Protein AF-A0A0B6XWI7-F1 (afdb_monomer)

Organism: NCBI:txid1028688

Secondary structure (DSSP, 8-state):
-PPPPPHHHHHHHHHHHHHTT-----TTTTTGGGTTTSPTTEESGGG-EE---GGGPPBPTTT--BTT---TTEESTTS-EESSS-BTTBSS---S---B-TT-PBPPPGGG-

Radius of gyration: 21.5 Å; Cα contacts (8 Å, |Δi|>4): 135; chains: 1; bounding box: 44×52×43 Å

Mean predicted aligned error: 13.37 Å

Structure (mmCIF, N/CA/C/O backbone):
data_AF-A0A0B6XWI7-F1
#
_entry.id   AF-A0A0B6XWI7-F1
#
loop_
_atom_site.group_PDB
_atom_site.id
_atom_site.type_symbol
_atom_site.label_atom_id
_atom_site.label_alt_id
_atom_site.label_comp_id
_atom_site.label_asym_id
_atom_site.label_entity_id
_atom_site.label_seq_id
_atom_site.pdbx_PDB_ins_code
_atom_site.Cartn_x
_atom_site.Cartn_y
_atom_site.Cartn_z
_atom_site.occupancy
_atom_site.B_iso_or_equiv
_atom_site.auth_seq_id
_atom_site.auth_comp_id
_atom_site.auth_asym_id
_atom_site.auth_atom_id
_atom_site.pdbx_PDB_model_num
ATOM 1 N N . MET A 1 1 ? 23.626 29.002 20.773 1.00 43.81 1 MET A N 1
ATOM 2 C CA . MET A 1 1 ? 23.857 30.066 19.773 1.00 43.81 1 MET A CA 1
ATOM 3 C C . MET A 1 1 ? 23.484 29.498 18.412 1.00 43.81 1 MET A C 1
ATOM 5 O O . MET A 1 1 ? 24.152 28.574 17.972 1.00 43.81 1 MET A O 1
ATOM 9 N N . ALA A 1 2 ? 22.377 29.936 17.807 1.00 54.94 2 ALA A N 1
ATOM 10 C CA . ALA A 1 2 ? 21.988 29.490 16.468 1.00 54.94 2 ALA A CA 1
ATOM 11 C C . ALA A 1 2 ? 22.631 30.426 15.437 1.00 54.94 2 ALA A C 1
ATOM 13 O O . ALA A 1 2 ? 22.444 31.638 15.516 1.00 54.94 2 ALA A O 1
ATOM 14 N N . ALA A 1 3 ? 23.421 29.879 14.515 1.00 67.00 3 ALA A N 1
ATOM 15 C CA . ALA A 1 3 ? 23.993 30.653 13.421 1.00 67.00 3 ALA A CA 1
ATOM 16 C C . ALA A 1 3 ? 22.879 31.021 12.428 1.00 67.00 3 ALA A C 1
ATOM 18 O O . ALA A 1 3 ? 22.209 30.140 11.890 1.00 67.00 3 ALA A O 1
ATOM 19 N N . THR A 1 4 ? 22.658 32.312 12.196 1.00 80.12 4 THR A N 1
ATOM 20 C CA . THR A 1 4 ? 21.747 32.797 11.158 1.00 80.12 4 THR A CA 1
ATOM 21 C C . THR A 1 4 ? 22.493 32.841 9.824 1.00 80.12 4 THR A C 1
ATOM 23 O O . THR A 1 4 ? 23.531 33.484 9.691 1.00 80.12 4 THR A O 1
ATOM 26 N N . ILE A 1 5 ? 21.993 32.116 8.824 1.00 82.19 5 ILE A N 1
ATOM 27 C CA . ILE A 1 5 ? 22.551 32.119 7.465 1.00 82.19 5 ILE A CA 1
ATOM 28 C C . ILE A 1 5 ? 21.942 33.306 6.709 1.00 82.19 5 ILE A C 1
ATOM 30 O O . ILE A 1 5 ? 20.732 33.519 6.773 1.00 82.19 5 ILE A O 1
ATOM 34 N N . SER A 1 6 ? 22.760 34.087 5.994 1.00 91.56 6 SER A N 1
ATOM 35 C CA . SER A 1 6 ? 22.253 35.212 5.198 1.00 91.56 6 SER A CA 1
ATOM 36 C C . SER A 1 6 ? 21.387 34.723 4.026 1.00 91.56 6 SER A C 1
ATOM 38 O O . SER A 1 6 ? 21.660 33.668 3.447 1.00 91.56 6 SER A O 1
ATOM 40 N N . LEU A 1 7 ? 20.374 35.506 3.634 1.00 88.75 7 LEU A N 1
ATOM 41 C CA . LEU A 1 7 ? 19.511 35.209 2.477 1.00 88.75 7 LEU A CA 1
ATOM 42 C C . LEU A 1 7 ? 20.328 34.958 1.201 1.00 88.75 7 LEU A C 1
ATOM 44 O O . LEU A 1 7 ? 20.038 34.029 0.452 1.00 88.75 7 LEU A O 1
ATOM 48 N N . GLN A 1 8 ? 21.396 35.732 0.994 1.00 88.56 8 GLN A N 1
ATOM 49 C CA . GLN A 1 8 ? 22.277 35.587 -0.163 1.00 88.56 8 GLN A CA 1
ATOM 50 C C . GLN A 1 8 ? 23.016 34.242 -0.160 1.00 88.56 8 GLN A C 1
ATOM 52 O O . GLN A 1 8 ? 23.113 33.578 -1.190 1.00 88.56 8 GLN A O 1
ATOM 57 N N . THR A 1 9 ? 23.506 33.817 1.007 1.00 88.69 9 THR A N 1
ATOM 58 C CA . THR A 1 9 ? 24.181 32.524 1.181 1.00 88.69 9 THR A CA 1
ATOM 59 C C . THR A 1 9 ? 23.205 31.362 0.984 1.00 88.69 9 THR A C 1
ATOM 61 O O . THR A 1 9 ? 23.553 30.378 0.338 1.00 88.69 9 THR A O 1
ATOM 64 N N . TYR A 1 10 ? 21.968 31.487 1.475 1.00 89.69 10 TYR A N 1
ATOM 65 C CA . TYR A 1 10 ? 20.920 30.483 1.274 1.00 89.69 10 TYR A CA 1
ATOM 66 C C . TYR A 1 10 ? 20.587 30.280 -0.210 1.00 89.69 10 TYR A C 1
ATOM 68 O O . TYR A 1 10 ? 20.560 29.144 -0.680 1.00 89.69 10 TYR A O 1
ATOM 76 N N . VAL A 1 11 ? 20.390 31.370 -0.961 1.00 90.19 11 VAL A N 1
ATOM 77 C CA . VAL A 1 11 ? 20.103 31.318 -2.406 1.00 90.19 11 VAL A CA 1
ATOM 78 C C . VAL A 1 11 ? 21.248 30.653 -3.174 1.00 90.19 11 VAL A C 1
ATOM 80 O O . VAL A 1 11 ? 20.996 29.806 -4.028 1.00 90.19 11 VAL A O 1
ATOM 83 N N . TYR A 1 12 ? 22.500 30.973 -2.836 1.00 92.44 12 TYR A N 1
ATOM 84 C CA . TYR A 1 12 ? 23.678 30.359 -3.458 1.00 92.44 12 TYR A CA 1
ATOM 85 C C . TYR A 1 12 ? 23.752 28.848 -3.211 1.00 92.44 12 TYR A C 1
ATOM 87 O O . TYR A 1 12 ? 23.974 28.071 -4.139 1.00 92.44 12 TYR A O 1
ATOM 95 N N . ILE A 1 13 ? 23.530 28.429 -1.963 1.00 87.69 13 ILE A N 1
ATOM 96 C CA . ILE A 1 13 ? 23.512 27.015 -1.576 1.00 87.69 13 ILE A CA 1
ATOM 97 C C . ILE A 1 13 ? 22.377 26.278 -2.302 1.00 87.69 13 ILE A C 1
ATOM 99 O O . ILE A 1 13 ? 22.600 25.206 -2.863 1.00 87.69 13 ILE A O 1
ATOM 103 N N . ALA A 1 14 ? 21.174 26.855 -2.345 1.00 85.06 14 ALA A N 1
ATOM 104 C CA . ALA A 1 14 ? 20.033 26.271 -3.046 1.00 85.06 14 ALA A CA 1
ATOM 105 C C . ALA A 1 14 ? 20.297 26.118 -4.556 1.00 85.06 14 ALA A C 1
ATOM 107 O O . ALA A 1 14 ? 20.049 25.049 -5.113 1.00 85.06 14 ALA A O 1
ATOM 108 N N . ALA A 1 15 ? 20.854 27.144 -5.207 1.00 87.81 15 ALA A N 1
ATOM 109 C CA . ALA A 1 15 ? 21.214 27.101 -6.624 1.00 87.81 15 ALA A CA 1
ATOM 110 C C . ALA A 1 15 ? 22.276 26.031 -6.924 1.00 87.81 15 ALA A C 1
ATOM 112 O O . ALA A 1 15 ? 22.164 25.326 -7.925 1.00 87.81 15 ALA A O 1
ATOM 113 N N . TYR A 1 16 ? 23.264 25.862 -6.037 1.00 88.75 16 TYR A N 1
ATOM 114 C CA . TYR A 1 16 ? 24.262 24.799 -6.150 1.00 88.75 16 TYR A CA 1
ATOM 115 C C . TYR A 1 16 ? 23.624 23.402 -6.111 1.00 88.75 16 TYR A C 1
ATOM 117 O O . TYR A 1 16 ? 23.902 22.589 -6.988 1.00 88.75 16 TYR A O 1
ATOM 125 N N . PHE A 1 17 ? 22.728 23.126 -5.154 1.00 84.12 17 PHE A N 1
ATOM 126 C CA . PHE A 1 17 ? 22.036 21.831 -5.077 1.00 84.12 17 PHE A CA 1
ATOM 127 C C . PHE A 1 17 ? 21.164 21.551 -6.311 1.00 84.12 17 PHE A C 1
ATOM 129 O O . PHE A 1 17 ? 21.169 20.427 -6.814 1.00 84.12 17 PHE A O 1
ATOM 136 N N . ILE A 1 18 ? 20.465 22.568 -6.828 1.00 81.94 18 ILE A N 1
ATOM 137 C CA . ILE A 1 18 ? 19.661 22.464 -8.056 1.00 81.94 18 ILE A CA 1
ATOM 138 C C . ILE A 1 18 ? 20.558 22.155 -9.265 1.00 81.94 18 ILE A C 1
ATOM 140 O O . ILE A 1 18 ? 20.268 21.226 -10.016 1.00 81.94 18 ILE A O 1
ATOM 144 N N . ALA A 1 19 ? 21.666 22.884 -9.435 1.00 83.06 19 ALA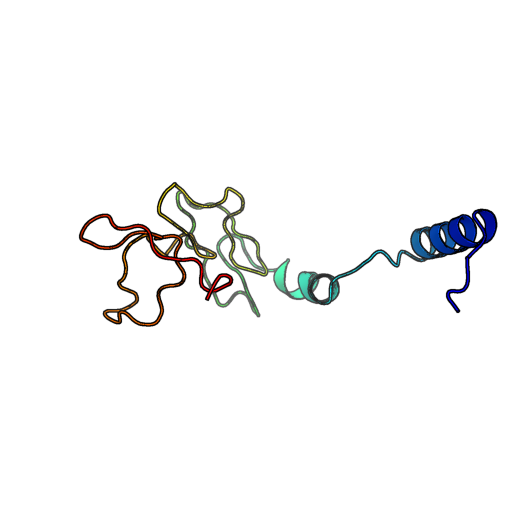 A N 1
ATOM 145 C CA . ALA A 1 19 ? 22.604 22.685 -10.542 1.00 83.06 19 ALA A CA 1
ATOM 146 C C . ALA A 1 19 ? 23.352 21.342 -10.461 1.00 83.06 19 ALA A C 1
ATOM 148 O O . ALA A 1 19 ? 23.641 20.732 -11.487 1.00 83.06 19 ALA A O 1
ATOM 149 N N . ALA A 1 20 ? 23.634 20.861 -9.248 1.00 79.69 20 ALA A N 1
ATOM 150 C CA . ALA A 1 20 ? 24.270 19.569 -9.003 1.00 79.69 20 ALA A CA 1
ATOM 151 C C . ALA A 1 20 ? 23.295 18.376 -9.087 1.00 79.69 20 ALA A C 1
ATOM 153 O O . ALA A 1 20 ? 23.718 17.239 -8.893 1.00 79.69 20 ALA A O 1
ATOM 154 N N . GLY A 1 21 ? 21.994 18.605 -9.325 1.00 72.12 21 GLY A N 1
ATOM 155 C CA . GLY A 1 21 ? 20.976 17.545 -9.351 1.00 72.12 21 GLY A CA 1
ATOM 156 C C . GLY A 1 21 ? 20.765 16.851 -7.999 1.00 72.12 21 GLY A C 1
ATOM 157 O O . GLY A 1 21 ? 20.126 15.803 -7.922 1.00 72.12 21 GLY A O 1
ATOM 158 N N . LEU A 1 22 ? 21.290 17.429 -6.920 1.00 68.00 22 LEU A N 1
ATOM 159 C CA . LEU A 1 22 ? 21.188 16.927 -5.556 1.00 68.00 22 LEU A CA 1
ATOM 160 C C . LEU A 1 22 ? 19.867 17.411 -4.952 1.00 68.00 22 LEU A C 1
ATOM 162 O O . LEU A 1 22 ? 19.824 18.241 -4.043 1.00 68.00 22 LEU A O 1
ATOM 166 N N . THR A 1 23 ? 18.755 16.906 -5.483 1.00 73.00 23 THR A N 1
ATOM 167 C CA . THR A 1 23 ? 17.461 17.024 -4.807 1.00 73.00 23 THR A CA 1
ATOM 168 C C . THR A 1 23 ? 17.500 16.237 -3.496 1.00 73.00 23 THR A C 1
ATOM 170 O O . THR A 1 23 ? 18.343 15.355 -3.327 1.00 73.00 23 THR A O 1
ATOM 173 N N . ARG A 1 24 ? 16.578 16.507 -2.561 1.00 69.25 24 ARG A N 1
ATOM 174 C CA . ARG A 1 24 ? 16.324 15.606 -1.421 1.00 69.25 24 ARG A CA 1
ATOM 175 C C . ARG A 1 24 ? 15.870 14.242 -1.957 1.00 69.25 24 ARG A C 1
ATOM 177 O O . ARG A 1 24 ? 14.678 13.994 -2.082 1.00 69.25 24 ARG A O 1
ATOM 184 N N . GLY A 1 25 ? 16.829 13.401 -2.320 1.00 59.12 25 GLY A N 1
ATOM 185 C CA . GLY A 1 25 ? 16.610 12.026 -2.728 1.00 59.12 25 GLY A CA 1
ATOM 186 C C . GLY A 1 25 ? 16.413 11.172 -1.489 1.00 59.12 25 GLY A C 1
ATOM 187 O O . GLY A 1 25 ? 17.129 11.306 -0.494 1.00 59.12 25 GLY A O 1
ATOM 188 N N . THR A 1 26 ? 15.425 10.298 -1.539 1.00 63.34 26 THR A N 1
ATOM 189 C CA . THR A 1 26 ? 15.314 9.208 -0.578 1.00 63.34 26 THR A CA 1
ATOM 190 C C . THR A 1 26 ? 16.238 8.075 -1.023 1.00 63.34 26 THR A C 1
ATOM 192 O O . THR A 1 26 ? 16.524 7.927 -2.211 1.00 63.34 26 THR A O 1
ATOM 195 N N . LEU A 1 27 ? 16.695 7.223 -0.098 1.00 58.47 27 LEU A N 1
ATOM 196 C CA . LEU A 1 27 ? 17.487 6.027 -0.442 1.00 58.47 27 LEU A CA 1
ATOM 197 C C . LEU A 1 27 ? 16.780 5.142 -1.501 1.00 58.47 27 LEU A C 1
ATOM 199 O O . LEU A 1 27 ? 17.430 4.390 -2.222 1.00 58.47 27 LEU A O 1
ATOM 203 N N . ALA A 1 28 ? 15.449 5.263 -1.610 1.00 60.72 28 ALA A N 1
ATOM 204 C CA . ALA A 1 28 ? 14.607 4.573 -2.579 1.00 60.72 28 ALA A CA 1
ATOM 205 C C . ALA A 1 28 ? 14.819 5.035 -4.038 1.00 60.72 28 ALA A C 1
ATOM 207 O O . ALA A 1 28 ? 14.653 4.232 -4.956 1.00 60.72 28 ALA A O 1
ATOM 208 N N . ASP A 1 29 ? 15.241 6.280 -4.277 1.00 69.44 29 ASP A N 1
ATOM 209 C CA . ASP A 1 29 ? 15.406 6.816 -5.637 1.00 69.44 29 ASP A CA 1
ATOM 210 C C . ASP A 1 29 ? 16.601 6.182 -6.367 1.00 69.44 29 ASP A C 1
ATOM 212 O O . ASP A 1 29 ? 16.545 5.945 -7.572 1.00 69.44 29 ASP A O 1
ATOM 216 N N . GLY A 1 30 ? 17.651 5.802 -5.629 1.00 72.69 30 GLY A N 1
ATOM 217 C CA . GLY A 1 30 ? 18.814 5.102 -6.186 1.00 72.69 30 GLY A CA 1
ATOM 218 C C . GLY A 1 30 ? 18.552 3.639 -6.569 1.00 72.69 30 GLY A C 1
ATOM 219 O O . GLY A 1 30 ? 19.273 3.087 -7.397 1.00 72.69 30 GLY A O 1
ATOM 220 N N . ILE A 1 31 ? 17.525 3.000 -5.996 1.00 76.56 31 ILE A N 1
ATOM 221 C CA . ILE A 1 31 ? 17.205 1.579 -6.235 1.00 76.56 31 ILE A CA 1
ATOM 222 C C . ILE A 1 31 ? 16.041 1.364 -7.211 1.00 76.56 31 ILE A C 1
ATOM 224 O O . ILE A 1 31 ? 15.912 0.262 -7.743 1.00 76.56 31 ILE A O 1
ATOM 228 N N . ARG A 1 32 ? 15.234 2.396 -7.510 1.00 78.38 32 ARG A N 1
ATOM 229 C CA . ARG A 1 32 ? 14.142 2.347 -8.510 1.00 78.38 32 ARG A CA 1
ATOM 230 C C . ARG A 1 32 ? 14.519 1.710 -9.859 1.00 78.38 32 ARG A C 1
ATOM 232 O O . ARG A 1 32 ? 13.743 0.868 -10.318 1.00 78.38 32 ARG A O 1
ATOM 239 N N . PRO A 1 33 ? 15.702 1.977 -10.454 1.00 82.38 33 PRO A N 1
ATOM 240 C CA . PRO A 1 33 ? 16.081 1.394 -11.746 1.00 82.38 33 PRO A CA 1
ATOM 241 C C . PRO A 1 33 ? 16.110 -0.143 -11.769 1.00 82.38 33 PRO A C 1
ATOM 243 O O . PRO A 1 33 ? 16.006 -0.752 -12.834 1.00 82.38 33 PRO A O 1
ATOM 246 N N . LEU A 1 34 ? 16.248 -0.792 -10.605 1.00 81.62 34 LEU A N 1
ATOM 247 C CA . LEU A 1 34 ? 16.213 -2.253 -10.479 1.00 81.62 34 LEU A CA 1
ATOM 248 C C . LEU A 1 34 ? 14.805 -2.831 -10.675 1.00 81.62 34 LEU A C 1
ATOM 250 O O . LEU A 1 34 ? 14.669 -4.006 -11.013 1.00 81.62 34 LEU A O 1
ATOM 254 N N . PHE A 1 35 ? 13.776 -2.015 -10.454 1.00 84.25 35 PHE A N 1
ATOM 255 C CA . PHE A 1 35 ? 12.372 -2.408 -10.494 1.00 84.25 35 PHE A CA 1
ATOM 256 C C . PHE A 1 35 ? 11.676 -1.954 -11.784 1.00 84.25 35 PHE A C 1
ATOM 258 O O . PHE A 1 35 ? 10.739 -2.610 -12.229 1.00 84.25 35 PHE A O 1
ATOM 265 N N . ASP A 1 36 ? 12.163 -0.896 -12.443 1.00 83.00 36 ASP A N 1
ATOM 266 C CA . ASP A 1 36 ? 11.561 -0.353 -13.675 1.00 83.00 36 ASP A CA 1
ATOM 267 C C . ASP A 1 36 ? 11.520 -1.356 -14.838 1.00 83.00 36 ASP A C 1
ATOM 269 O O . ASP A 1 36 ? 10.651 -1.276 -15.705 1.00 83.00 36 ASP A O 1
ATOM 273 N N . LYS A 1 37 ? 12.420 -2.348 -14.833 1.00 86.69 37 LYS A N 1
ATOM 274 C CA . LYS A 1 37 ? 12.455 -3.424 -15.835 1.00 86.69 37 LYS A CA 1
ATOM 275 C C . LYS A 1 37 ? 11.397 -4.507 -15.626 1.00 86.69 37 LYS A C 1
ATOM 277 O O . LYS A 1 37 ? 11.326 -5.426 -16.441 1.00 86.69 37 LYS A O 1
ATOM 282 N N . CYS A 1 38 ? 10.613 -4.455 -14.549 1.00 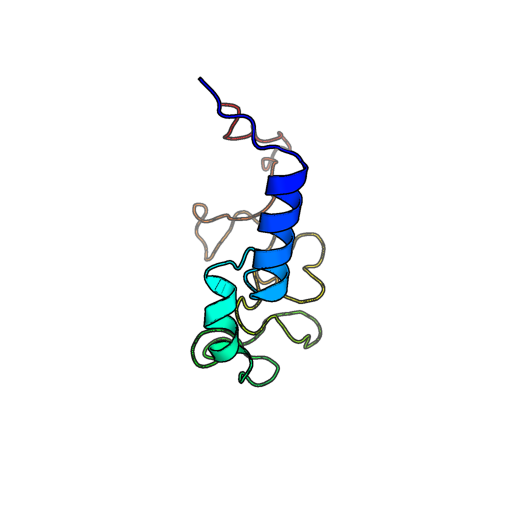89.38 38 CYS A N 1
ATOM 283 C CA . CYS A 1 38 ? 9.602 -5.477 -14.329 1.00 89.38 38 CYS A CA 1
ATOM 284 C C . CYS A 1 38 ? 8.507 -5.429 -15.394 1.00 89.38 38 CYS A C 1
ATOM 286 O O . CYS A 1 38 ? 8.041 -4.337 -15.731 1.00 89.38 38 CYS A O 1
ATOM 288 N N . PRO A 1 39 ? 8.079 -6.593 -15.918 1.00 89.88 39 PRO A N 1
ATOM 289 C CA . PRO A 1 39 ? 6.934 -6.650 -16.812 1.00 89.88 39 PRO A CA 1
ATOM 290 C C . PRO A 1 39 ? 5.682 -6.146 -16.092 1.00 89.88 39 PRO A C 1
ATOM 292 O O . PRO A 1 39 ? 5.592 -6.175 -14.860 1.00 89.88 39 PRO A O 1
ATOM 295 N N . ASP A 1 40 ? 4.716 -5.659 -16.864 1.00 87.38 40 ASP A N 1
ATOM 296 C CA . ASP A 1 40 ? 3.446 -5.221 -16.297 1.00 87.38 40 ASP A CA 1
ATOM 297 C C . ASP A 1 40 ? 2.748 -6.388 -15.595 1.00 87.38 40 ASP A C 1
ATOM 299 O O . ASP A 1 40 ? 2.809 -7.539 -16.031 1.00 87.38 40 ASP A O 1
ATOM 303 N N . GLY A 1 41 ? 2.156 -6.089 -14.440 1.00 87.94 41 GLY A N 1
ATOM 304 C CA . GLY A 1 41 ? 1.604 -7.104 -13.548 1.00 87.94 41 GLY A CA 1
ATOM 305 C C . GLY A 1 41 ? 2.606 -7.706 -12.558 1.00 87.94 41 GLY A C 1
ATOM 306 O O . GLY A 1 41 ? 2.194 -8.550 -11.767 1.00 87.94 41 GLY A O 1
ATOM 307 N N . TYR A 1 42 ? 3.875 -7.272 -12.531 1.00 89.69 42 TYR A N 1
ATOM 308 C CA . TYR A 1 42 ? 4.877 -7.747 -11.567 1.00 89.69 42 TYR A CA 1
ATOM 309 C C . TYR A 1 42 ? 5.645 -6.614 -10.875 1.00 89.69 42 TYR A C 1
ATOM 311 O O . TYR A 1 42 ? 5.826 -5.530 -11.429 1.00 89.69 42 TYR A O 1
ATOM 319 N N . PHE A 1 43 ? 6.131 -6.883 -9.660 1.00 91.19 43 PHE A N 1
ATOM 320 C CA . PHE A 1 43 ? 6.863 -5.924 -8.834 1.00 91.19 43 PHE A CA 1
ATOM 321 C C . PHE A 1 43 ? 7.897 -6.584 -7.901 1.00 91.19 43 PHE A C 1
ATOM 323 O O . PHE A 1 43 ? 7.944 -7.808 -7.720 1.00 91.19 43 PHE A O 1
ATOM 330 N N . GLY A 1 44 ? 8.727 -5.744 -7.280 1.00 89.12 44 GLY A N 1
ATOM 331 C CA . GLY A 1 44 ? 9.728 -6.117 -6.285 1.00 89.12 44 GLY A CA 1
ATOM 332 C C . GLY A 1 44 ? 11.010 -6.691 -6.887 1.00 89.12 44 GLY A C 1
ATOM 333 O O . GLY A 1 44 ? 11.225 -6.688 -8.099 1.00 89.12 44 GLY A O 1
ATOM 334 N N . PHE A 1 45 ? 11.919 -7.158 -6.027 1.00 87.25 45 PHE A N 1
ATOM 335 C CA . PHE A 1 45 ? 13.253 -7.569 -6.471 1.00 87.25 45 PHE A CA 1
ATOM 336 C C . PHE A 1 45 ? 13.151 -8.754 -7.436 1.00 87.25 45 PHE A C 1
ATOM 338 O O . PHE A 1 45 ? 12.552 -9.778 -7.102 1.00 87.25 45 PHE A O 1
ATOM 345 N N . ARG A 1 46 ? 13.733 -8.602 -8.634 1.00 88.31 46 ARG A N 1
ATOM 346 C CA . ARG A 1 46 ? 13.617 -9.569 -9.740 1.00 88.31 46 ARG A CA 1
ATOM 347 C C . ARG A 1 46 ? 12.169 -9.900 -10.127 1.00 88.31 46 ARG A C 1
ATOM 349 O O . ARG A 1 46 ? 11.920 -10.987 -10.637 1.00 88.31 46 ARG A O 1
ATOM 356 N N . CYS A 1 47 ? 11.225 -8.990 -9.882 1.00 90.75 47 CYS A N 1
ATOM 357 C CA . CYS A 1 47 ? 9.829 -9.128 -10.305 1.00 90.75 47 CYS A CA 1
ATOM 358 C C . CYS A 1 47 ? 9.151 -10.384 -9.739 1.00 90.75 47 CYS A C 1
ATOM 360 O O . CYS A 1 47 ? 8.324 -11.015 -10.390 1.00 90.75 47 CYS A O 1
ATOM 362 N N . LYS A 1 48 ? 9.547 -10.781 -8.523 1.00 91.81 48 LYS A N 1
ATOM 363 C CA . LYS A 1 48 ? 9.098 -12.024 -7.884 1.00 91.81 48 LYS A CA 1
ATOM 364 C C . LYS A 1 48 ? 7.615 -12.000 -7.498 1.00 91.81 48 LYS A C 1
ATOM 366 O O . LYS A 1 48 ? 7.027 -13.060 -7.298 1.00 91.81 48 LYS A O 1
ATOM 371 N N . PHE A 1 49 ? 7.023 -10.819 -7.347 1.00 89.12 49 PHE A N 1
ATOM 372 C CA . PHE A 1 49 ? 5.654 -10.660 -6.869 1.00 89.12 49 PHE A CA 1
ATOM 373 C C . PHE A 1 49 ? 4.735 -10.204 -7.999 1.00 89.12 49 PHE A C 1
ATOM 375 O O . PHE A 1 49 ? 5.142 -9.391 -8.824 1.00 89.12 49 PHE A O 1
ATOM 382 N N . SER A 1 50 ? 3.500 -10.706 -8.026 1.00 89.31 50 SER A N 1
ATOM 383 C CA . SER A 1 50 ? 2.471 -10.277 -8.974 1.00 89.31 50 SER A CA 1
ATOM 384 C C . SER A 1 50 ? 1.587 -9.181 -8.377 1.00 89.31 50 SER A C 1
ATOM 386 O O . SER A 1 50 ? 1.230 -9.231 -7.198 1.00 89.31 50 SER A O 1
ATOM 388 N N . CYS A 1 51 ? 1.215 -8.194 -9.189 1.00 89.12 51 CYS A N 1
ATOM 389 C CA . CYS A 1 51 ? 0.240 -7.174 -8.823 1.00 89.12 51 CYS A CA 1
ATOM 390 C C . CYS A 1 51 ? -1.118 -7.837 -8.531 1.00 89.12 51 CYS A C 1
ATOM 392 O O . CYS A 1 51 ? -1.569 -8.698 -9.281 1.00 89.12 51 CYS A O 1
ATOM 394 N N . GLN A 1 52 ? -1.778 -7.417 -7.451 1.00 87.06 52 GLN A N 1
ATOM 395 C CA . GLN A 1 52 ? -3.093 -7.935 -7.030 1.00 87.06 52 GLN A CA 1
ATOM 396 C C . GLN A 1 52 ? -4.206 -6.881 -7.155 1.00 87.06 52 GLN A C 1
ATOM 398 O O . GLN A 1 52 ? -5.296 -7.040 -6.612 1.00 87.06 52 GLN A O 1
ATOM 403 N N . CYS A 1 53 ? -3.932 -5.784 -7.862 1.00 86.69 53 CYS A N 1
ATOM 404 C CA . CYS A 1 53 ? -4.878 -4.690 -8.026 1.00 86.69 53 CYS A CA 1
ATOM 405 C C . CYS A 1 53 ? -6.126 -5.144 -8.793 1.00 86.69 53 CYS A C 1
ATOM 407 O O . CYS A 1 53 ? -6.036 -5.882 -9.774 1.00 86.69 53 CYS A O 1
ATOM 409 N N . GLN A 1 54 ? -7.301 -4.669 -8.371 1.00 79.00 54 GLN A N 1
ATOM 410 C CA . GLN A 1 54 ? -8.546 -4.927 -9.099 1.00 79.00 54 GLN A CA 1
ATOM 411 C C . GLN A 1 54 ? -8.489 -4.343 -10.520 1.00 79.00 54 GLN A C 1
ATOM 413 O O . GLN A 1 54 ? -7.921 -3.272 -10.736 1.00 79.00 54 GLN A O 1
ATOM 418 N N . ASN A 1 55 ? -9.141 -5.026 -11.467 1.00 70.56 55 ASN A N 1
ATOM 419 C CA . ASN A 1 55 ? -9.230 -4.652 -12.886 1.00 70.56 55 ASN A CA 1
ATOM 420 C C . ASN A 1 55 ? -7.880 -4.626 -13.626 1.00 70.56 55 ASN A C 1
ATOM 422 O O . ASN A 1 55 ? -7.657 -3.731 -14.437 1.00 70.56 55 ASN A O 1
ATOM 426 N N . GLU A 1 56 ? -6.982 -5.574 -13.326 1.00 65.12 56 GLU A N 1
ATOM 427 C CA . GLU A 1 56 ? -5.709 -5.776 -14.052 1.00 65.12 56 GLU A CA 1
ATOM 428 C C . GLU A 1 56 ? -4.816 -4.524 -14.108 1.00 65.12 56 GLU A C 1
ATOM 430 O O . GLU A 1 56 ? -4.032 -4.318 -15.032 1.00 65.12 56 GLU A O 1
ATOM 435 N N . GLN A 1 57 ? -4.933 -3.656 -13.102 1.00 68.62 57 GLN A N 1
ATOM 436 C CA . GLN A 1 57 ? -4.186 -2.408 -13.081 1.00 68.62 57 GLN A CA 1
ATOM 437 C C . GLN A 1 57 ? -2.700 -2.655 -12.828 1.00 68.62 57 GLN A C 1
ATOM 439 O O . GLN A 1 57 ? -2.312 -3.420 -11.940 1.00 68.62 57 GLN A O 1
ATOM 444 N N . THR A 1 58 ? -1.864 -1.929 -13.567 1.00 82.44 58 THR A N 1
ATOM 445 C CA . THR A 1 58 ? -0.432 -1.834 -13.300 1.00 82.44 58 THR A CA 1
ATOM 446 C C . THR A 1 58 ? -0.224 -1.302 -11.880 1.00 82.44 58 THR A C 1
ATOM 448 O O . THR A 1 58 ? -0.835 -0.307 -11.483 1.00 82.44 58 THR A O 1
ATOM 451 N N . CYS A 1 59 ? 0.622 -1.975 -11.104 1.00 89.75 59 CYS A N 1
ATOM 452 C CA . CYS A 1 59 ? 1.037 -1.519 -9.784 1.00 89.75 59 CYS A CA 1
ATOM 453 C C . CYS A 1 59 ? 2.432 -0.887 -9.850 1.00 89.75 59 CYS A C 1
ATOM 455 O O . CYS A 1 59 ? 3.178 -1.080 -10.812 1.00 89.75 59 CYS A O 1
ATOM 457 N N . ASP A 1 60 ? 2.785 -0.108 -8.833 1.00 91.19 60 ASP A N 1
ATOM 458 C CA . ASP A 1 60 ? 4.127 0.440 -8.685 1.00 91.19 60 ASP A CA 1
ATOM 459 C C . ASP A 1 60 ? 5.156 -0.702 -8.638 1.00 91.19 60 ASP A C 1
ATOM 461 O O . ASP A 1 60 ? 5.082 -1.590 -7.787 1.00 91.19 60 ASP A O 1
ATOM 465 N N . LYS A 1 61 ? 6.122 -0.695 -9.563 1.00 90.81 61 LYS A N 1
ATOM 466 C CA . LYS A 1 61 ? 7.037 -1.829 -9.774 1.00 90.81 61 LYS A CA 1
ATOM 467 C C . LYS A 1 61 ? 7.980 -2.072 -8.587 1.00 90.81 61 LYS A C 1
ATOM 469 O O . LYS A 1 61 ? 8.520 -3.169 -8.451 1.00 90.81 61 LYS A O 1
ATOM 474 N N . MET A 1 62 ? 8.171 -1.087 -7.709 1.00 89.38 62 MET A N 1
ATOM 475 C CA . MET A 1 62 ? 9.021 -1.207 -6.522 1.00 89.38 62 MET A CA 1
ATOM 476 C C . MET A 1 62 ? 8.230 -1.696 -5.305 1.00 89.38 62 MET A C 1
ATOM 478 O O . MET A 1 62 ? 8.641 -2.638 -4.630 1.00 89.38 62 MET A O 1
ATOM 482 N N . THR A 1 63 ? 7.100 -1.056 -5.021 1.00 87.75 63 THR A N 1
ATOM 483 C CA . THR A 1 63 ? 6.326 -1.255 -3.788 1.00 87.75 63 THR A CA 1
ATOM 484 C C . THR A 1 63 ? 5.178 -2.247 -3.946 1.00 87.75 63 THR A C 1
ATOM 486 O O . THR A 1 63 ? 4.704 -2.788 -2.951 1.00 87.75 63 THR A O 1
ATOM 489 N N . GLY A 1 64 ? 4.722 -2.487 -5.176 1.00 89.94 64 GLY A N 1
ATOM 490 C CA . GLY A 1 64 ? 3.521 -3.263 -5.476 1.00 89.94 64 GLY A CA 1
ATOM 491 C C . GLY A 1 64 ? 2.221 -2.507 -5.235 1.00 89.94 64 GLY A C 1
ATOM 492 O O . GLY A 1 64 ? 1.162 -3.125 -5.283 1.00 89.94 64 GLY A O 1
ATOM 493 N N . SER A 1 65 ? 2.298 -1.201 -4.953 1.00 90.06 65 SER A N 1
ATOM 494 C CA . SER A 1 65 ? 1.148 -0.360 -4.613 1.00 90.06 65 SER A CA 1
ATOM 495 C C . SER A 1 65 ? 0.271 -0.086 -5.832 1.00 90.06 65 SER A C 1
ATOM 497 O O . SER A 1 65 ? 0.778 0.299 -6.886 1.00 90.06 65 SER A O 1
ATOM 499 N N . CYS A 1 66 ? -1.045 -0.235 -5.702 1.00 90.00 66 CYS A N 1
ATOM 500 C CA . CYS A 1 66 ? -1.973 0.098 -6.780 1.00 90.00 66 CYS A CA 1
ATOM 501 C C . CYS A 1 66 ? -1.944 1.598 -7.089 1.00 90.00 66 CYS A C 1
ATOM 503 O O . CYS A 1 66 ? -2.148 2.430 -6.205 1.00 90.00 66 CYS A O 1
ATOM 505 N N . LEU A 1 67 ? -1.740 1.949 -8.362 1.00 85.62 67 LEU A N 1
ATOM 506 C CA . LEU A 1 67 ? -1.573 3.342 -8.798 1.00 85.62 67 LEU A CA 1
ATOM 507 C C . LEU A 1 67 ? -2.821 4.206 -8.569 1.00 85.62 67 LEU A C 1
ATOM 509 O O . LEU A 1 67 ? -2.714 5.419 -8.415 1.00 85.62 67 LEU A O 1
ATOM 513 N N . ARG A 1 68 ? -4.009 3.590 -8.540 1.00 85.50 68 ARG A N 1
ATOM 514 C CA . ARG A 1 68 ? -5.280 4.271 -8.249 1.00 85.50 68 ARG A CA 1
ATOM 515 C C . ARG A 1 68 ? -5.710 4.183 -6.787 1.00 85.50 68 ARG A C 1
ATOM 517 O O . ARG A 1 68 ? -6.807 4.620 -6.455 1.00 85.50 68 ARG A O 1
ATOM 524 N N . GLY A 1 69 ? -4.851 3.649 -5.921 1.00 84.31 69 GLY A N 1
ATOM 525 C CA . GLY A 1 69 ? -5.202 3.360 -4.538 1.00 84.31 69 GLY A CA 1
ATOM 52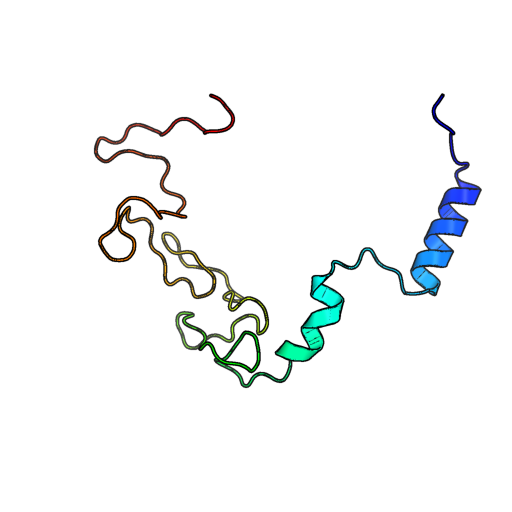6 C C . GLY A 1 69 ? -6.225 2.230 -4.422 1.00 84.31 69 GLY A C 1
ATOM 527 O O . GLY A 1 69 ? -6.529 1.529 -5.390 1.00 84.31 69 GLY A O 1
ATOM 528 N N . CYS A 1 70 ? -6.732 2.037 -3.209 1.00 84.38 70 CYS A N 1
ATOM 529 C CA . CYS A 1 70 ? -7.665 0.964 -2.889 1.00 84.38 70 CYS A CA 1
ATOM 530 C C . CYS A 1 70 ? -9.097 1.471 -2.774 1.00 84.38 70 CYS A C 1
ATOM 532 O O . CYS A 1 70 ? -9.336 2.615 -2.394 1.00 84.38 70 CYS A O 1
ATOM 534 N N . LYS A 1 71 ? -10.054 0.588 -3.078 1.00 83.50 71 LYS A N 1
ATOM 535 C CA . LYS A 1 71 ? -11.469 0.824 -2.785 1.00 83.50 71 LYS A CA 1
ATOM 536 C C . LYS A 1 71 ? -11.674 0.951 -1.274 1.00 83.50 71 LYS A C 1
ATOM 538 O O . LYS A 1 71 ? -10.971 0.304 -0.499 1.00 83.50 71 LYS A O 1
ATOM 543 N N . ASP A 1 72 ? -12.687 1.713 -0.874 1.00 82.12 72 ASP A N 1
ATOM 544 C CA . ASP A 1 72 ? -13.114 1.833 0.518 1.00 82.12 72 ASP A CA 1
ATOM 545 C C . ASP A 1 72 ? -13.204 0.467 1.206 1.00 82.12 72 ASP A C 1
ATOM 547 O O . ASP A 1 72 ? -13.850 -0.467 0.722 1.00 82.12 72 ASP A O 1
ATOM 551 N N . GLY A 1 73 ? -12.530 0.354 2.349 1.00 76.06 73 GLY A N 1
ATOM 552 C CA . GLY A 1 73 ? -12.469 -0.884 3.122 1.00 76.06 73 GLY A CA 1
ATOM 553 C C . GLY A 1 73 ? -11.317 -1.826 2.770 1.00 76.06 73 GLY A C 1
ATOM 554 O O . GLY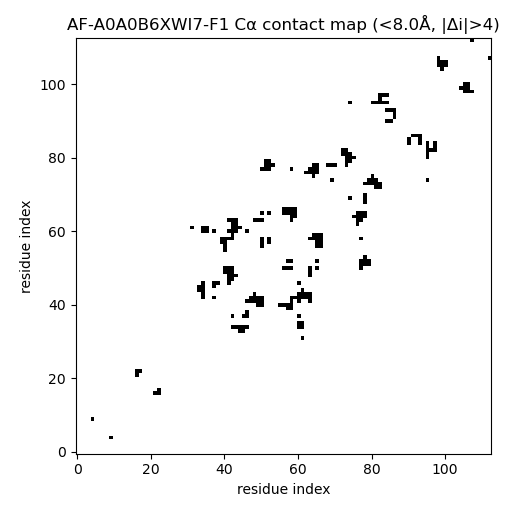 A 1 73 ? -11.148 -2.812 3.488 1.00 76.06 73 GLY A O 1
ATOM 555 N N . PHE A 1 74 ? -10.525 -1.523 1.737 1.00 79.69 74 PHE A N 1
ATOM 556 C CA . PHE A 1 74 ? -9.347 -2.290 1.331 1.00 79.69 74 PHE A CA 1
ATOM 557 C C . PHE A 1 74 ? -8.052 -1.482 1.500 1.00 79.69 74 PHE A C 1
ATOM 559 O O . PHE A 1 74 ? -8.051 -0.260 1.371 1.00 79.69 74 PHE A O 1
ATOM 566 N N . TRP A 1 75 ? -6.933 -2.158 1.763 1.00 78.75 75 TRP A N 1
ATOM 567 C CA . TRP A 1 75 ? -5.592 -1.558 1.806 1.00 78.75 75 TRP A CA 1
ATOM 568 C C . TRP A 1 75 ? -4.492 -2.600 1.558 1.00 78.75 75 TRP A C 1
ATOM 570 O O . TRP A 1 75 ? -4.749 -3.767 1.251 1.00 78.75 75 TRP A O 1
ATOM 580 N N . GLY A 1 76 ? -3.243 -2.164 1.727 1.00 81.56 76 GLY A N 1
ATOM 581 C CA . GLY A 1 76 ? -2.043 -2.922 1.398 1.00 81.56 76 GLY A CA 1
ATOM 582 C C . GLY A 1 76 ? -1.589 -2.619 -0.030 1.00 81.56 76 GLY A C 1
ATOM 583 O O . GLY A 1 76 ? -2.328 -1.977 -0.776 1.00 81.56 76 GLY A O 1
ATOM 584 N N . PRO A 1 77 ? -0.385 -3.065 -0.426 1.00 83.44 77 PRO A N 1
ATOM 585 C CA . PRO A 1 77 ? 0.160 -2.754 -1.745 1.00 83.44 77 PRO A CA 1
ATOM 586 C C . PRO A 1 77 ? -0.789 -3.160 -2.884 1.00 83.44 77 PRO A C 1
ATOM 588 O O . PRO A 1 77 ? -1.136 -2.351 -3.735 1.00 83.44 77 PRO A O 1
ATOM 591 N N . GLY A 1 78 ? -1.316 -4.381 -2.837 1.00 84.94 78 GLY A N 1
ATOM 592 C CA . GLY A 1 78 ? -2.236 -4.900 -3.844 1.00 84.94 78 GLY A CA 1
ATOM 593 C C . GLY A 1 78 ? -3.712 -4.767 -3.481 1.00 84.94 78 GLY A C 1
ATOM 594 O O . GLY A 1 78 ? -4.518 -5.489 -4.054 1.00 84.94 78 GLY A O 1
ATOM 595 N N . CYS A 1 79 ? -4.080 -3.937 -2.498 1.00 84.94 79 CYS A N 1
ATOM 596 C CA . CYS A 1 79 ? -5.449 -3.870 -1.968 1.00 84.94 79 CYS A CA 1
ATOM 597 C C . CYS A 1 79 ? -6.006 -5.231 -1.510 1.00 84.94 79 CYS A C 1
ATOM 599 O O . CYS A 1 79 ? -7.209 -5.474 -1.561 1.00 84.94 79 CYS A O 1
ATOM 601 N N . GLN A 1 80 ? -5.123 -6.133 -1.074 1.00 81.12 80 GLN A N 1
ATOM 602 C CA . GLN A 1 80 ? -5.464 -7.502 -0.692 1.00 81.12 80 GLN A CA 1
ATOM 603 C C . GLN A 1 80 ? -5.954 -7.623 0.756 1.00 81.12 80 GLN A C 1
ATOM 605 O O . GLN A 1 80 ? -6.435 -8.677 1.172 1.00 81.12 80 GLN A O 1
ATOM 610 N N . LEU A 1 81 ? -5.783 -6.568 1.552 1.00 77.00 81 LEU A N 1
ATOM 611 C CA . LEU A 1 81 ? -6.172 -6.533 2.956 1.00 77.00 81 LEU A CA 1
ATOM 612 C C . LEU A 1 81 ? -7.516 -5.813 3.083 1.00 77.00 81 LEU A C 1
ATOM 614 O O . LEU A 1 81 ? -7.752 -4.834 2.384 1.00 77.00 81 LEU 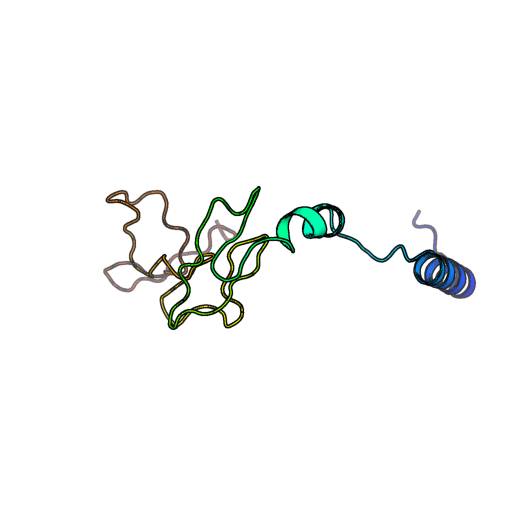A O 1
ATOM 618 N N . THR A 1 82 ? -8.393 -6.297 3.965 1.00 77.00 82 THR A N 1
ATOM 619 C CA . THR A 1 82 ? -9.734 -5.730 4.215 1.00 77.00 82 THR A CA 1
ATOM 620 C C . THR A 1 82 ? -9.891 -5.307 5.661 1.00 77.00 82 THR A C 1
ATOM 622 O O . THR A 1 82 ? -9.212 -5.884 6.513 1.00 77.00 82 THR A O 1
ATOM 625 N N . ASN A 1 83 ? -10.834 -4.382 5.931 1.00 70.19 83 ASN A N 1
ATOM 626 C CA . ASN A 1 83 ? -11.261 -3.839 7.247 1.00 70.19 83 ASN A CA 1
ATOM 627 C C . ASN A 1 83 ? -11.874 -4.903 8.168 1.00 70.19 83 ASN A C 1
ATOM 629 O O . ASN A 1 83 ? -12.828 -4.648 8.882 1.00 70.19 83 ASN A O 1
ATOM 633 N N . ASN A 1 84 ? -11.317 -6.109 8.170 1.00 68.94 84 ASN A N 1
ATOM 634 C CA . ASN A 1 84 ? -11.673 -7.230 9.011 1.00 68.94 84 ASN A CA 1
ATOM 635 C C . ASN A 1 84 ? -10.470 -7.568 9.897 1.00 68.94 84 ASN A C 1
ATOM 637 O O . ASN A 1 84 ? -9.349 -7.722 9.416 1.00 68.94 84 ASN A O 1
ATOM 641 N N . CYS A 1 85 ? -10.702 -7.726 11.202 1.00 66.12 85 CYS A N 1
ATOM 642 C CA . CYS A 1 85 ? -9.676 -8.047 12.208 1.00 66.12 85 CYS A CA 1
ATOM 643 C C . CYS A 1 85 ? -9.196 -9.517 12.138 1.00 66.12 85 CYS A C 1
ATOM 645 O O . CYS A 1 85 ? -9.070 -10.217 13.144 1.00 66.12 85 CYS A O 1
ATOM 647 N N . PHE A 1 86 ? -8.960 -10.019 10.927 1.00 60.12 86 PHE A N 1
ATOM 648 C CA . PHE A 1 86 ? -8.543 -11.386 10.664 1.00 60.12 86 PHE A CA 1
ATOM 649 C C . PHE A 1 86 ? -7.496 -11.382 9.553 1.00 60.12 86 PHE A C 1
ATOM 651 O O . PHE A 1 86 ? -7.829 -11.263 8.378 1.00 60.12 86 PHE A O 1
ATOM 658 N N . TYR A 1 87 ? -6.223 -11.538 9.922 1.00 55.91 87 TYR A N 1
ATOM 659 C CA . TYR A 1 87 ? -5.157 -11.799 8.959 1.00 55.91 87 TYR A CA 1
ATOM 660 C C . TYR A 1 87 ? -4.729 -13.258 9.088 1.00 55.91 87 TYR A C 1
ATOM 662 O O . TYR A 1 87 ? -4.209 -13.655 10.128 1.00 55.91 87 TYR A O 1
ATOM 670 N N . ASN A 1 88 ? -4.972 -14.072 8.056 1.00 59.59 88 ASN A N 1
ATOM 671 C CA . ASN A 1 88 ? -4.557 -15.481 8.019 1.00 59.59 88 ASN A CA 1
ATOM 672 C C . ASN A 1 88 ? -5.028 -16.306 9.248 1.00 59.59 88 ASN A C 1
ATOM 674 O O . ASN A 1 88 ? -4.270 -17.083 9.824 1.00 59.59 88 ASN A O 1
ATOM 678 N N . GLY A 1 89 ? -6.255 -16.056 9.730 1.00 64.81 89 GLY A N 1
ATOM 679 C CA . GLY A 1 89 ? -6.809 -16.688 10.940 1.00 64.81 89 GLY A CA 1
ATOM 680 C C . GLY A 1 89 ? -6.252 -16.163 12.275 1.00 64.81 89 GLY A C 1
ATOM 681 O O . GLY A 1 89 ? -6.678 -16.613 13.338 1.00 64.81 89 GLY A O 1
ATOM 682 N N . GLN A 1 90 ? -5.337 -15.190 12.252 1.00 62.16 90 GLN A N 1
ATOM 683 C CA . GLN A 1 90 ? -4.697 -14.611 13.432 1.00 62.16 90 GLN A CA 1
ATOM 684 C C . GLN A 1 90 ? -5.170 -13.168 13.673 1.00 62.16 90 GLN A C 1
ATOM 686 O O . GLN A 1 90 ? -5.242 -12.346 12.760 1.00 62.16 90 GLN A O 1
ATOM 691 N N . LYS A 1 91 ? -5.467 -12.838 14.937 1.00 61.72 91 LYS A N 1
ATOM 692 C CA . LYS A 1 91 ? -5.995 -11.522 15.357 1.00 61.72 91 LYS A CA 1
ATOM 693 C C . LYS A 1 91 ? -4.918 -10.462 15.644 1.00 61.72 91 LYS A C 1
ATOM 695 O O . LYS A 1 91 ? -5.252 -9.338 15.988 1.00 61.72 91 LYS A O 1
ATOM 700 N N . ARG A 1 92 ? -3.628 -10.818 15.575 1.00 59.22 92 ARG A N 1
ATOM 701 C CA . ARG A 1 92 ? -2.525 -9.982 16.101 1.00 59.22 92 ARG A CA 1
ATOM 702 C C . ARG A 1 92 ? -1.806 -9.115 15.064 1.00 59.22 92 ARG A C 1
ATOM 704 O O . ARG A 1 92 ? -1.098 -8.202 15.458 1.00 59.22 92 ARG A O 1
ATOM 711 N N . ASN A 1 93 ? -2.017 -9.358 13.770 1.00 62.81 93 ASN A N 1
ATOM 712 C CA . ASN A 1 93 ? -1.292 -8.674 12.688 1.00 62.81 93 ASN A CA 1
ATOM 713 C C . ASN A 1 93 ? -2.211 -7.774 11.850 1.00 62.81 93 ASN A C 1
ATOM 715 O O . ASN A 1 93 ? -2.028 -7.623 10.643 1.00 62.81 93 ASN A O 1
ATOM 719 N N . TYR A 1 94 ? -3.240 -7.210 12.482 1.00 65.06 94 TYR A N 1
ATOM 720 C CA . TYR A 1 94 ? -4.140 -6.277 11.823 1.00 65.06 94 TYR A CA 1
ATOM 721 C C . TYR A 1 94 ? -3.427 -4.941 11.574 1.00 65.06 94 TYR A C 1
ATOM 723 O O . TYR A 1 94 ? -3.186 -4.183 12.507 1.00 65.06 94 TYR A O 1
ATOM 731 N N . MET A 1 95 ? -3.095 -4.655 10.315 1.00 67.25 95 MET A N 1
ATOM 732 C CA . MET A 1 95 ? -2.518 -3.374 9.871 1.00 67.25 95 MET A CA 1
ATOM 733 C C . MET A 1 95 ? -3.554 -2.488 9.161 1.00 67.25 95 MET A C 1
ATOM 735 O O . MET A 1 95 ? -3.225 -1.767 8.224 1.00 67.25 95 MET A O 1
ATOM 739 N N . GLY A 1 96 ? -4.824 -2.614 9.542 1.00 68.69 96 GLY A N 1
ATOM 740 C CA . GLY A 1 96 ? -5.923 -1.894 8.911 1.00 68.69 96 GLY A CA 1
ATOM 741 C C . GLY A 1 96 ? -6.378 -0.641 9.617 1.00 68.69 96 GLY A C 1
ATOM 742 O O . GLY A 1 96 ? -5.874 -0.281 10.675 1.00 68.69 96 GLY A O 1
ATOM 743 N N . THR A 1 97 ? -7.398 -0.002 9.051 1.00 74.81 97 THR A N 1
ATOM 744 C CA . THR A 1 97 ? -7.896 1.301 9.515 1.00 74.81 97 THR A CA 1
ATOM 745 C C . THR A 1 97 ? -9.117 1.188 10.429 1.00 74.81 97 THR A C 1
ATOM 747 O O . THR A 1 97 ? -9.822 2.174 10.632 1.00 74.81 97 THR A O 1
ATOM 750 N N . LEU A 1 98 ? -9.413 -0.002 10.966 1.00 77.06 98 LEU A N 1
ATOM 751 C CA . LEU A 1 98 ? -10.552 -0.167 11.876 1.00 77.06 98 LEU A CA 1
ATOM 752 C C . LEU A 1 98 ? -10.201 0.475 13.213 1.00 77.06 98 LEU A C 1
ATOM 754 O O . LEU A 1 98 ? -9.303 0.016 13.915 1.00 77.06 98 LEU A O 1
ATOM 758 N N . SER A 1 99 ? -10.960 1.500 13.571 1.00 84.69 99 SER A N 1
ATOM 759 C CA . SER A 1 99 ? -10.835 2.234 14.826 1.00 84.69 99 SER A CA 1
ATOM 760 C C . SER A 1 99 ? -12.053 2.043 15.731 1.00 84.69 99 SER A C 1
ATOM 762 O O . SER A 1 99 ? -12.300 2.877 16.593 1.00 84.69 99 SER A O 1
ATOM 764 N N . TYR A 1 100 ? -12.824 0.967 15.549 1.00 85.88 100 TYR A N 1
ATOM 765 C CA . TYR A 1 100 ? -13.993 0.660 16.372 1.00 85.88 100 TYR A CA 1
ATOM 766 C C . TYR A 1 100 ? -14.061 -0.817 16.778 1.00 85.88 100 TYR A C 1
ATOM 768 O O . TYR A 1 100 ? -13.593 -1.707 16.064 1.00 85.88 100 TYR A O 1
ATOM 776 N N . THR A 1 101 ? -14.653 -1.085 17.942 1.00 82.44 101 THR A N 1
ATOM 777 C CA . THR A 1 101 ? -14.884 -2.439 18.459 1.00 82.44 101 THR A CA 1
ATOM 778 C C . THR A 1 101 ? -16.126 -3.078 17.828 1.00 82.44 101 THR A C 1
ATOM 780 O O . THR A 1 101 ? -16.969 -2.404 17.237 1.00 82.44 101 THR A O 1
ATOM 783 N N . LYS A 1 102 ? -16.301 -4.396 18.013 1.00 83.06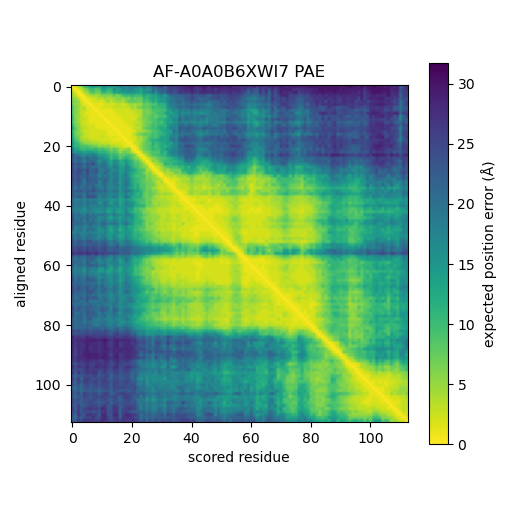 102 LYS A N 1
ATOM 784 C CA . LYS A 1 102 ? -17.518 -5.124 17.594 1.00 83.06 102 LYS A CA 1
ATOM 785 C C . LYS A 1 102 ? -18.807 -4.526 18.189 1.00 83.06 102 LYS A C 1
ATOM 787 O O . LYS A 1 102 ? -19.873 -4.686 17.609 1.00 83.06 102 LYS A O 1
ATOM 792 N N . THR A 1 103 ? -18.709 -3.849 19.331 1.00 90.94 103 THR A N 1
ATOM 793 C CA . THR A 1 103 ? -19.824 -3.178 20.016 1.00 90.94 103 THR A CA 1
ATOM 794 C C . THR A 1 103 ? -19.874 -1.671 19.727 1.00 90.94 103 THR A C 1
ATOM 796 O O . THR A 1 103 ? -20.484 -0.933 20.489 1.00 90.94 103 THR A O 1
ATOM 799 N N . MET A 1 104 ? -19.229 -1.214 18.645 1.00 85.56 104 MET A N 1
ATOM 800 C CA . MET A 1 104 ? -19.219 0.174 18.152 1.00 85.56 104 MET A CA 1
ATOM 801 C C . MET A 1 104 ? -18.568 1.224 19.066 1.00 85.56 104 MET A C 1
ATOM 803 O O . MET A 1 104 ? -18.810 2.417 18.897 1.00 85.56 104 MET A O 1
ATOM 807 N N . TYR A 1 105 ? -17.694 0.828 19.992 1.00 89.12 105 TYR A N 1
ATOM 808 C CA . TYR A 1 105 ? -16.869 1.803 20.715 1.00 89.12 105 TYR A CA 1
ATOM 809 C C . TYR A 1 105 ? -15.665 2.216 19.876 1.00 89.12 105 TYR A C 1
ATOM 811 O O . TYR A 1 105 ? -14.984 1.353 19.326 1.00 89.12 105 TYR A O 1
ATOM 819 N N . THR A 1 106 ? -15.370 3.513 19.822 1.00 89.56 106 THR A N 1
ATOM 820 C CA . THR A 1 106 ? -14.165 4.040 19.170 1.00 89.56 106 THR A CA 1
ATOM 821 C C . THR A 1 106 ? -12.917 3.679 19.977 1.00 89.56 106 THR A C 1
ATOM 823 O O . THR A 1 106 ? -12.855 3.907 21.184 1.00 89.56 106 THR A O 1
ATOM 826 N N . CYS A 1 107 ? -11.909 3.122 19.312 1.00 83.38 107 CYS A N 1
ATOM 827 C CA . CYS A 1 107 ? -10.601 2.835 19.884 1.00 83.38 107 CYS A CA 1
ATOM 828 C C . CYS A 1 107 ? -9.862 4.142 20.204 1.00 83.38 107 CYS A C 1
ATOM 830 O O . CYS A 1 107 ? -9.801 5.051 19.375 1.00 83.38 107 CYS A O 1
ATOM 832 N N . GLN A 1 108 ? -9.241 4.211 21.380 1.00 87.69 108 GLN A N 1
ATOM 833 C CA . GLN A 1 108 ? -8.299 5.284 21.706 1.00 87.69 108 GLN A CA 1
ATOM 834 C C . GLN A 1 108 ? -7.077 5.255 20.772 1.00 87.69 108 GLN A C 1
ATOM 836 O O . GLN A 1 108 ? -6.642 4.182 20.341 1.00 87.69 108 GLN A O 1
ATOM 841 N N . ARG A 1 109 ? -6.502 6.425 20.458 1.00 81.62 109 ARG A N 1
ATOM 842 C CA . ARG A 1 109 ? -5.236 6.480 19.712 1.00 81.62 109 ARG A CA 1
ATOM 843 C C . ARG A 1 109 ? -4.101 6.009 20.619 1.00 81.62 109 ARG A C 1
ATOM 845 O O . ARG A 1 109 ? -3.978 6.479 21.745 1.00 81.62 109 ARG A O 1
ATOM 852 N N . TRP A 1 110 ? -3.234 5.143 20.100 1.00 74.56 110 TRP A N 1
ATOM 853 C CA . TRP A 1 110 ? -2.046 4.670 20.823 1.00 74.56 110 TRP A CA 1
ATOM 854 C C . TRP A 1 110 ? -1.110 5.811 21.244 1.00 74.56 110 TRP A C 1
ATOM 856 O O . TRP A 1 110 ? -0.513 5.749 22.305 1.00 74.56 110 TRP A O 1
ATOM 866 N N . GLU A 1 111 ? -1.031 6.881 20.450 1.00 82.44 111 GLU A N 1
ATOM 867 C CA . GLU A 1 111 ? -0.232 8.083 20.751 1.00 82.44 111 GLU A CA 1
ATOM 868 C C . GLU A 1 111 ? -0.765 8.910 21.933 1.00 82.44 111 GLU A C 1
ATOM 870 O O . GLU A 1 111 ? -0.084 9.817 22.398 1.00 82.44 111 GLU A O 1
ATOM 875 N N . THR A 1 112 ? -2.001 8.653 22.371 1.00 77.81 112 THR A N 1
ATOM 876 C CA . THR A 1 112 ? -2.664 9.401 23.455 1.00 77.81 112 THR A CA 1
ATOM 877 C C . THR A 1 112 ? -2.697 8.640 24.780 1.00 77.81 112 THR A C 1
ATOM 879 O O . THR A 1 112 ? -3.377 9.073 25.707 1.00 77.81 112 THR A O 1
ATOM 882 N N . GLN A 1 113 ? -2.005 7.501 24.851 1.00 56.31 113 GLN A N 1
ATOM 883 C CA . GLN A 1 113 ? -1.827 6.695 26.060 1.00 56.31 113 GLN A CA 1
ATOM 884 C C . GLN A 1 113 ? -0.479 7.000 26.706 1.00 56.31 113 GLN A C 1
ATOM 886 O O . GLN A 1 11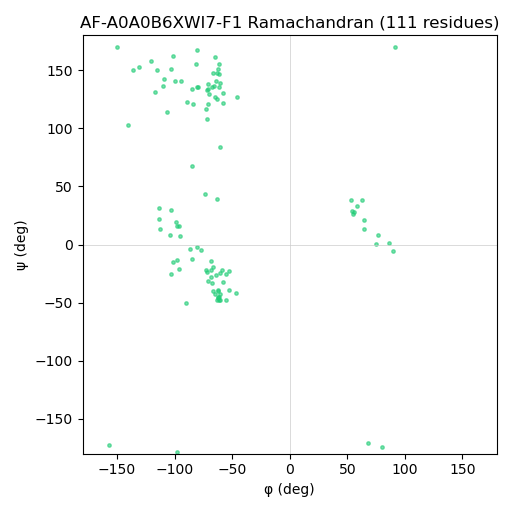3 ? -0.437 6.985 27.954 1.00 56.31 113 GLN A O 1
#

Sequence (113 aa):
MAATISLQTYVYIAAYFIAAGLTRGTLADGIRPLFDKCPDGYFGFRCKFSC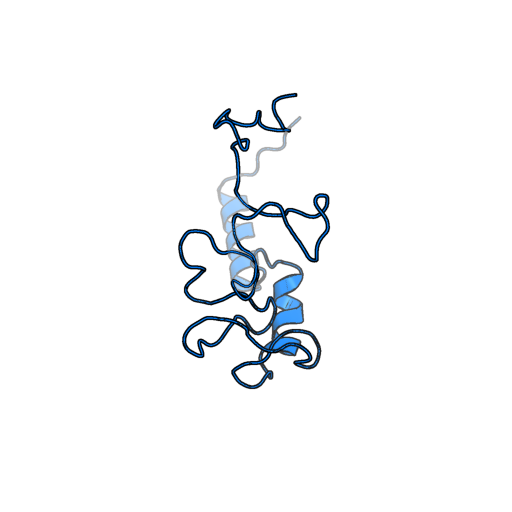QCQNEQTCDKMTGSCLRGCKDGFWGPGCQLTNNCFYNGQKRNYMGTLSYTKTMYTCQRWETQ

Nearest PDB structures (foldseek):
  8hna-assembly1_B  TM=6.211E-01  e=2.666E-02  Homo sapiens
  4d0f-assembly1_A-2  TM=3.882E-01  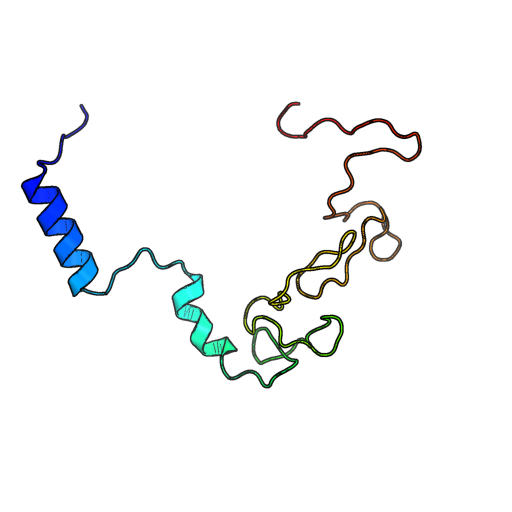e=2.666E-02  Homo sapiens
  5mwb-assembly1_A  TM=3.901E-01  e=3.065E-02  Homo sapiens
  3hpt-assembly1_A  TM=5.890E-01  e=9.324E-01  Homo sapiens
  3ens-assembly2_C  TM=3.835E-01  e=8.697E-01  Homo sapiens

Foldseek 3Di:
DDDDDDPVRVVVVVVVCVVVVVDPDDPVVVCLVQQVPADFQFADHVRPDGAQAPPSAGFRRYQSAGPVHEDPQFDDRNSPDGVDCADPNDNPPDPDDDQADPVGDGHDDPVVD

Solvent-accessible surface area (backbone atoms only — not comparable to full-atom values): 6999 Å² total; per-residue (Å²): 136,83,86,82,78,52,71,69,57,51,53,53,53,52,50,48,32,62,76,67,67,56,63,96,70,55,83,62,66,81,52,44,76,71,17,70,75,37,56,88,44,25,12,30,81,86,38,74,39,69,42,55,30,79,88,80,39,60,31,38,26,64,74,26,31,33,76,85,59,54,59,93,60,36,34,68,38,26,40,80,40,54,70,53,78,56,45,95,89,35,72,84,71,63,88,61,85,71,53,55,46,99,85,70,46,74,58,79,60,78,94,78,112

pLDDT: mean 79.41, std 10.74, range [43.81, 92.44]